Protein AF-A0A942MQH2-F1 (afdb_monomer)

Secondary structure (DSSP, 8-state):
----HHHHHHHHS--TTHHHHHHHHHHHHH-TT---HHHHHHHHHHHHHHHHHHHHTTTT-

Mean predicted aligned error: 6.64 Å

pLDDT: mean 87.06, std 10.7, range [43.84, 96.56]

Radius of gyration: 15.2 Å; Cα contacts (8 Å, |Δi|>4): 12; chains: 1; bounding box: 38×29×28 Å

Foldseek 3Di:
DDDDPVNVVVVPDDDPCVVLVVVLVVLCVVPVPCPDPVSVVVSVVSVCVVVVVCVVVPVVD

Nearest PDB structures (foldseek):
  5ofa-assembly1_A  TM=6.669E-01  e=8.474E+00  Homo sapiens

Solvent-accessible surface area (backbone atoms only — not comparable to full-atom values): 3832 Å² total; per-residue (Å²): 139,84,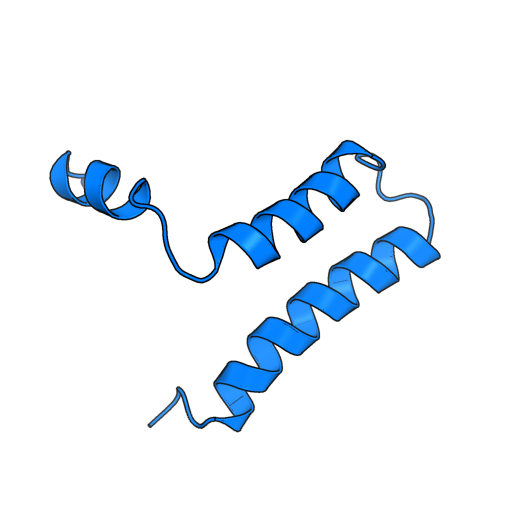89,50,72,66,60,53,54,62,70,68,51,90,53,94,57,52,66,63,50,48,55,55,48,49,55,40,68,78,46,72,80,67,79,53,66,69,63,46,50,52,53,50,48,54,53,49,52,62,52,46,55,43,56,76,71,47,77,87,117

Sequence (61 aa):
MKLSIEKIKKAQEQNLWDFGNSVLYEMCQRAPQHTNEDEIIGKIWLIGRSCAAAIERGANS

Structure (mmCIF, N/CA/C/O backbone):
data_AF-A0A942MQH2-F1
#
_entry.id   AF-A0A942MQH2-F1
#
loop_
_atom_site.group_PDB
_atom_site.id
_atom_site.type_symbol
_atom_site.label_atom_id
_atom_site.label_alt_id
_atom_site.label_comp_id
_atom_site.label_asym_id
_atom_site.label_entity_id
_atom_site.label_seq_id
_atom_site.pdbx_PDB_ins_code
_atom_site.Cartn_x
_atom_site.Cartn_y
_atom_site.Cartn_z
_atom_site.occupancy
_atom_site.B_iso_or_equiv
_atom_site.auth_seq_id
_atom_site.auth_comp_id
_atom_site.auth_asym_id
_atom_site.auth_atom_id
_atom_site.pdbx_PDB_model_num
ATOM 1 N N . MET A 1 1 ? 23.751 2.750 0.387 1.00 66.25 1 MET A N 1
ATOM 2 C CA . MET A 1 1 ? 22.682 2.923 -0.623 1.00 66.25 1 MET A CA 1
ATOM 3 C C . MET A 1 1 ? 22.720 4.366 -1.125 1.00 66.25 1 MET A C 1
ATOM 5 O O . MET A 1 1 ? 22.582 5.256 -0.301 1.00 66.25 1 MET A O 1
ATOM 9 N N . LYS A 1 2 ? 22.975 4.620 -2.419 1.00 81.00 2 LYS A N 1
ATOM 10 C CA . LYS A 1 2 ? 22.921 5.975 -3.012 1.00 81.00 2 LYS A CA 1
ATOM 11 C C . LYS A 1 2 ? 21.702 6.076 -3.936 1.00 81.00 2 LYS A C 1
ATOM 13 O O . LYS A 1 2 ? 21.564 5.254 -4.841 1.00 81.00 2 LYS A O 1
ATOM 18 N N . LEU A 1 3 ? 20.834 7.060 -3.701 1.00 83.25 3 LEU A N 1
ATOM 19 C CA . LEU A 1 3 ? 19.769 7.443 -4.634 1.00 83.25 3 LEU A CA 1
ATOM 20 C C . LEU A 1 3 ? 20.362 8.312 -5.754 1.00 83.25 3 LEU A C 1
ATOM 22 O O . LEU A 1 3 ? 21.126 9.232 -5.472 1.00 83.25 3 LEU A O 1
ATOM 26 N N . SER A 1 4 ? 20.026 8.011 -7.013 1.00 94.31 4 SER A N 1
ATOM 27 C CA . SER A 1 4 ? 20.379 8.835 -8.177 1.00 94.31 4 SER A CA 1
ATOM 28 C C . SER A 1 4 ? 19.178 9.661 -8.633 1.00 94.31 4 SER A C 1
ATOM 30 O O . SER A 1 4 ? 18.031 9.240 -8.469 1.00 94.31 4 SER A O 1
ATOM 32 N N . ILE A 1 5 ? 19.436 10.820 -9.244 1.00 93.00 5 ILE A N 1
ATOM 33 C CA . ILE A 1 5 ? 18.377 11.699 -9.764 1.00 93.00 5 ILE A CA 1
ATOM 34 C C . ILE A 1 5 ? 17.515 10.977 -10.808 1.00 93.00 5 ILE A C 1
ATOM 36 O O . ILE A 1 5 ? 16.301 11.138 -10.811 1.00 93.00 5 ILE A O 1
ATOM 40 N N . GLU A 1 6 ? 18.110 10.130 -11.648 1.00 92.81 6 GLU A N 1
ATOM 41 C CA . GLU A 1 6 ? 17.368 9.327 -12.630 1.00 92.81 6 GLU A CA 1
ATOM 42 C C . GLU A 1 6 ? 16.364 8.373 -11.976 1.00 92.81 6 GLU A C 1
ATOM 44 O O . GLU A 1 6 ? 15.234 8.262 -12.443 1.00 92.81 6 GLU A O 1
ATOM 49 N N . LYS A 1 7 ? 16.733 7.724 -10.863 1.00 89.69 7 LYS A N 1
ATOM 50 C CA . LYS A 1 7 ? 15.816 6.841 -10.127 1.00 89.69 7 LYS A CA 1
ATOM 51 C C . LYS A 1 7 ? 14.652 7.612 -9.510 1.00 89.69 7 LYS A C 1
ATOM 53 O O . LYS A 1 7 ? 13.541 7.098 -9.493 1.00 89.69 7 LYS A O 1
ATOM 58 N N . ILE A 1 8 ? 14.905 8.830 -9.028 1.00 89.44 8 ILE A N 1
ATOM 59 C CA . ILE A 1 8 ? 13.860 9.705 -8.483 1.00 89.44 8 ILE A CA 1
ATOM 60 C C . ILE A 1 8 ? 12.897 10.119 -9.596 1.00 89.44 8 ILE A C 1
ATOM 62 O O . ILE A 1 8 ? 11.695 9.942 -9.443 1.00 89.44 8 ILE A O 1
ATOM 66 N N . LYS A 1 9 ? 13.420 10.599 -10.731 1.00 92.38 9 LYS A N 1
ATOM 67 C CA . LYS A 1 9 ? 12.596 11.016 -11.874 1.00 92.38 9 LYS A CA 1
ATOM 68 C C . LYS A 1 9 ? 11.718 9.879 -12.386 1.00 92.38 9 LYS A C 1
ATOM 70 O O . LYS A 1 9 ? 10.519 10.064 -12.526 1.00 92.38 9 LYS A O 1
ATOM 75 N N . LYS A 1 10 ? 12.293 8.688 -12.560 1.00 87.75 10 LYS A N 1
ATOM 76 C CA . LYS A 1 10 ? 11.551 7.502 -13.000 1.00 87.75 10 LYS A CA 1
ATOM 77 C C . LYS A 1 10 ? 10.437 7.098 -12.027 1.00 87.75 10 LYS A C 1
ATOM 79 O O . LYS A 1 10 ? 9.394 6.629 -12.454 1.00 87.75 10 LYS A O 1
ATOM 84 N N . ALA A 1 11 ? 10.640 7.269 -10.721 1.00 84.06 11 ALA A N 1
ATOM 85 C CA . ALA A 1 11 ? 9.615 6.968 -9.718 1.00 84.06 11 ALA A CA 1
ATOM 86 C C . ALA A 1 11 ? 8.481 8.011 -9.664 1.00 84.06 11 ALA A C 1
ATOM 88 O O . ALA A 1 11 ? 7.425 7.722 -9.113 1.00 84.06 11 ALA A O 1
ATOM 89 N N . GLN A 1 12 ? 8.708 9.215 -10.196 1.00 85.38 12 GLN A N 1
ATOM 90 C CA . GLN A 1 12 ? 7.710 10.286 -10.294 1.00 85.38 12 GLN A CA 1
ATOM 91 C C . GLN A 1 12 ? 6.905 10.236 -11.599 1.00 85.38 12 GLN A C 1
ATOM 93 O O . GLN A 1 12 ? 5.945 10.990 -11.745 1.00 85.38 12 GLN A O 1
ATOM 98 N N . GLU A 1 13 ? 7.302 9.395 -12.556 1.00 88.94 13 GLU A N 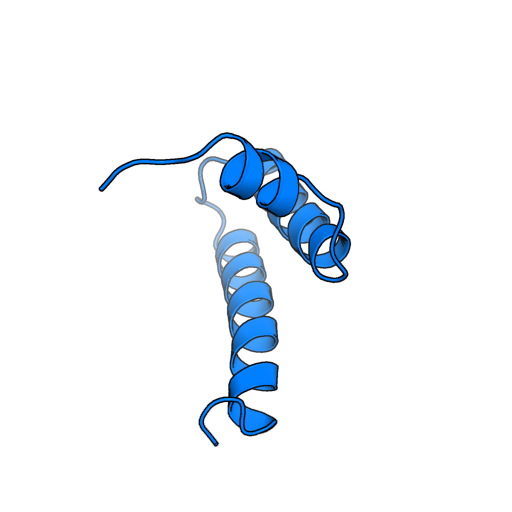1
ATOM 99 C CA . GLU A 1 13 ? 6.548 9.194 -13.788 1.00 88.94 13 GLU A CA 1
ATOM 100 C C . GLU A 1 13 ? 5.203 8.540 -13.484 1.00 88.94 13 GLU A C 1
ATOM 102 O O . GLU A 1 13 ? 5.107 7.610 -12.677 1.00 88.94 13 GLU A O 1
ATOM 107 N N . GLN A 1 14 ? 4.165 9.035 -14.159 1.00 80.62 14 GLN A N 1
ATOM 108 C CA . GLN A 1 14 ? 2.822 8.519 -13.982 1.00 80.62 14 GLN A CA 1
ATOM 109 C C . GLN A 1 14 ? 2.771 7.063 -14.455 1.00 80.62 14 GLN A C 1
ATOM 111 O O . GLN A 1 14 ? 3.197 6.741 -15.566 1.00 80.62 14 GLN A O 1
ATOM 116 N N . ASN A 1 15 ? 2.253 6.177 -13.615 1.00 84.19 15 ASN A N 1
ATOM 117 C CA . ASN A 1 15 ? 2.131 4.759 -13.912 1.00 84.19 15 ASN A CA 1
ATOM 118 C C . ASN A 1 15 ? 0.663 4.308 -13.839 1.00 84.19 15 ASN A C 1
ATOM 120 O O . ASN A 1 15 ? -0.207 4.984 -13.291 1.00 84.19 15 ASN A O 1
ATOM 124 N N . LEU A 1 16 ? 0.382 3.126 -14.393 1.00 84.25 16 LEU A N 1
ATOM 125 C CA . LEU A 1 16 ? -0.975 2.569 -14.476 1.00 84.25 16 LEU A CA 1
ATOM 126 C C . LEU A 1 16 ? -1.640 2.338 -13.104 1.00 84.25 16 LEU A C 1
ATOM 128 O O . LEU A 1 16 ? -2.859 2.208 -13.030 1.00 84.25 16 LEU A O 1
ATOM 132 N N . TRP A 1 17 ? -0.860 2.290 -12.024 1.00 83.62 17 TRP A N 1
ATOM 133 C CA . TRP A 1 17 ? -1.332 2.084 -10.655 1.00 83.62 17 TRP A CA 1
ATOM 134 C C . TRP A 1 17 ? -1.751 3.381 -9.960 1.00 83.62 17 TRP A C 1
ATOM 136 O O . TRP A 1 17 ? -2.435 3.319 -8.939 1.00 8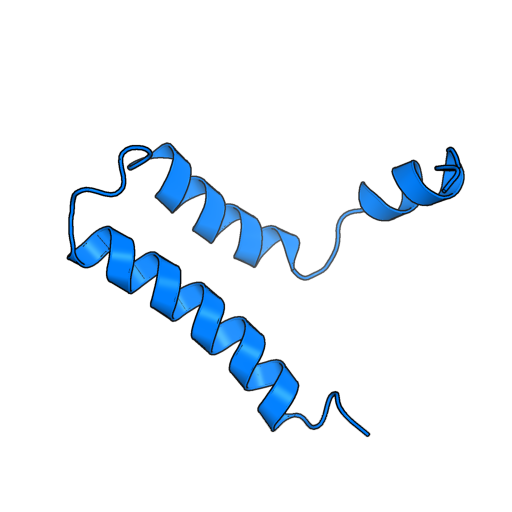3.62 17 TRP A O 1
ATOM 146 N N . ASP A 1 18 ? -1.395 4.552 -10.495 1.00 88.38 18 ASP A N 1
ATOM 147 C CA . ASP A 1 18 ? -1.588 5.831 -9.805 1.00 88.38 18 ASP A CA 1
ATOM 148 C C . ASP A 1 18 ? -3.056 6.160 -9.536 1.00 88.38 18 ASP A C 1
ATOM 150 O O . ASP A 1 18 ? -3.367 6.7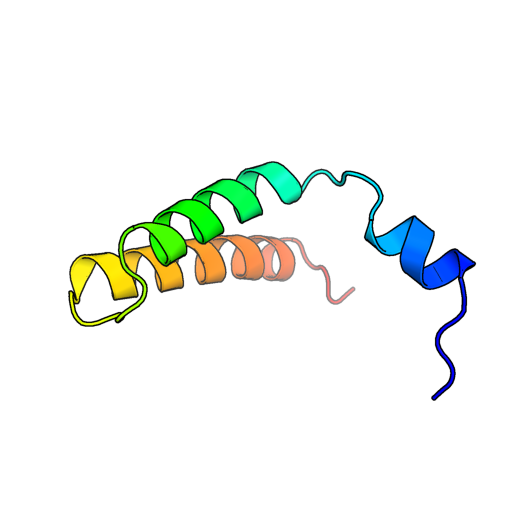16 -8.486 1.00 88.38 18 ASP A O 1
ATOM 154 N N . PHE A 1 19 ? -3.971 5.763 -10.424 1.00 90.19 19 PHE A N 1
ATOM 155 C CA . PHE A 1 19 ? -5.406 5.943 -10.196 1.00 90.19 19 PHE A CA 1
ATOM 156 C C . PHE A 1 19 ? -5.925 5.069 -9.042 1.00 90.19 19 PHE A C 1
ATOM 158 O O . PHE A 1 19 ? -6.669 5.531 -8.180 1.00 90.19 19 PHE A O 1
ATOM 165 N N . GLY A 1 20 ? -5.503 3.803 -8.978 1.00 89.50 20 GLY A N 1
ATOM 166 C CA . GLY A 1 20 ? -5.858 2.930 -7.854 1.00 89.50 20 GLY A CA 1
ATOM 167 C C . GLY A 1 20 ? -5.285 3.457 -6.536 1.00 89.50 20 GLY A C 1
ATOM 168 O O . GLY A 1 20 ? -5.980 3.502 -5.519 1.00 89.50 20 GLY A O 1
ATOM 169 N N . ASN A 1 21 ? -4.041 3.940 -6.579 1.00 89.88 21 ASN A N 1
ATOM 170 C CA . ASN A 1 21 ? -3.387 4.571 -5.440 1.00 89.88 21 ASN A CA 1
ATOM 171 C C . ASN A 1 21 ? -4.110 5.847 -5.005 1.00 89.88 21 ASN A C 1
ATOM 173 O O . ASN A 1 21 ? -4.275 6.056 -3.807 1.00 89.88 21 ASN A O 1
ATOM 177 N N . SER A 1 22 ? -4.589 6.680 -5.935 1.00 93.75 22 SER A N 1
ATOM 178 C CA . SER A 1 22 ? -5.299 7.909 -5.573 1.00 93.75 22 SER A CA 1
ATOM 179 C C . SER A 1 22 ? -6.595 7.623 -4.821 1.00 93.75 22 SER A C 1
ATOM 181 O O . SER A 1 22 ? -6.881 8.322 -3.854 1.00 93.75 22 SER A O 1
ATOM 183 N N . VAL A 1 23 ? -7.329 6.565 -5.186 1.00 94.81 23 VAL A N 1
ATOM 184 C CA . VAL A 1 23 ? -8.532 6.138 -4.446 1.00 94.81 23 VAL A CA 1
ATOM 185 C C . VAL A 1 23 ? -8.172 5.729 -3.015 1.00 94.81 23 VAL A C 1
ATOM 187 O O . VAL A 1 23 ? -8.804 6.179 -2.061 1.00 94.81 23 VAL A O 1
ATOM 190 N N . LEU A 1 24 ? -7.116 4.927 -2.838 1.00 93.81 24 LEU A N 1
ATOM 191 C CA . LEU A 1 24 ? -6.640 4.548 -1.504 1.00 93.81 24 LEU A CA 1
ATOM 192 C C . LEU A 1 24 ? -6.198 5.772 -0.688 1.00 93.81 24 LEU A C 1
ATOM 194 O O . LEU A 1 24 ? -6.507 5.881 0.500 1.00 93.81 24 LEU A O 1
ATOM 198 N N . TYR A 1 25 ? -5.485 6.704 -1.319 1.00 94.38 25 TYR A N 1
ATOM 199 C CA . TYR A 1 25 ? -5.018 7.925 -0.672 1.00 94.38 25 TYR A CA 1
ATOM 200 C C . TYR A 1 25 ? -6.167 8.843 -0.270 1.00 94.38 25 TYR A C 1
ATOM 202 O O . TYR A 1 25 ? -6.122 9.392 0.828 1.00 94.38 25 TYR A O 1
ATOM 210 N N . GLU A 1 26 ? -7.217 8.955 -1.078 1.00 96.06 26 GLU A N 1
ATOM 211 C CA . GLU A 1 26 ? -8.427 9.696 -0.723 1.00 96.06 26 GLU A CA 1
ATOM 212 C C . GLU A 1 26 ? -9.090 9.107 0.533 1.00 96.06 26 GLU A C 1
ATOM 214 O O . GLU A 1 26 ? -9.408 9.840 1.472 1.00 96.06 26 GLU A O 1
ATOM 219 N N . MET A 1 27 ? -9.202 7.775 0.626 1.00 94.88 27 MET A N 1
ATOM 220 C CA . MET A 1 27 ? -9.726 7.106 1.828 1.00 94.88 27 MET A CA 1
ATOM 221 C C . MET A 1 27 ? -8.873 7.395 3.072 1.00 94.88 27 MET A C 1
ATOM 223 O O . MET A 1 27 ? -9.392 7.516 4.186 1.00 94.88 27 MET A O 1
ATOM 227 N N . CYS A 1 28 ? -7.551 7.477 2.917 1.00 95.25 28 CYS A N 1
ATOM 228 C CA . CYS A 1 28 ? -6.639 7.826 4.006 1.00 95.25 28 CYS A CA 1
ATOM 229 C C . CYS A 1 28 ? -6.732 9.307 4.392 1.00 95.25 28 CYS A C 1
ATOM 231 O O . CYS A 1 28 ? -6.717 9.611 5.579 1.00 95.25 28 CYS A O 1
ATOM 233 N N . GLN A 1 29 ? -6.883 10.214 3.427 1.00 96.00 29 GLN A N 1
ATOM 234 C CA . GLN A 1 29 ? -7.043 11.648 3.686 1.00 96.00 29 GLN A CA 1
ATOM 235 C C . GLN A 1 29 ? -8.368 11.961 4.381 1.00 96.00 29 GLN A C 1
ATOM 237 O O . GLN A 1 29 ? -8.396 12.768 5.308 1.00 96.00 29 GLN A O 1
ATOM 242 N N . ARG A 1 30 ? -9.456 11.300 3.971 1.00 95.19 30 ARG A N 1
ATOM 243 C CA . ARG A 1 30 ? -10.777 11.468 4.587 1.00 95.19 30 ARG A CA 1
ATOM 244 C C . ARG A 1 30 ? -10.824 10.930 6.019 1.00 95.19 30 ARG A C 1
ATOM 246 O O . ARG A 1 30 ? -11.507 11.502 6.861 1.00 95.19 30 ARG A O 1
ATOM 253 N N . ALA A 1 31 ? -10.089 9.851 6.288 1.00 93.50 31 ALA A N 1
ATOM 254 C CA . ALA A 1 31 ? -10.083 9.163 7.574 1.00 93.50 31 ALA A CA 1
ATOM 255 C C . ALA A 1 31 ? -8.662 8.803 8.042 1.00 93.50 31 ALA A C 1
ATOM 257 O O . ALA A 1 31 ? -8.278 7.624 8.028 1.00 93.50 31 ALA A O 1
ATOM 258 N N . PRO A 1 32 ? -7.870 9.803 8.465 1.00 93.62 32 PRO A N 1
ATOM 259 C CA . PRO A 1 32 ? -6.453 9.623 8.778 1.00 93.62 32 PRO A CA 1
ATOM 260 C C . PRO A 1 32 ? -6.209 8.974 10.142 1.00 93.62 32 PRO A C 1
ATOM 262 O O . PRO A 1 32 ? -5.114 8.498 10.410 1.00 93.62 32 PRO A O 1
ATOM 265 N N . GLN A 1 33 ? -7.210 8.965 11.026 1.00 95.56 33 GLN A N 1
ATOM 266 C CA . GLN A 1 33 ? -7.081 8.390 12.368 1.00 95.56 33 GLN A CA 1
ATOM 267 C C . GLN A 1 33 ? -7.302 6.875 12.385 1.00 95.56 33 GLN A C 1
ATOM 269 O O . GLN A 1 33 ? -6.950 6.235 13.367 1.00 95.56 33 GLN A O 1
ATOM 274 N N . HIS A 1 34 ? -7.856 6.306 11.306 1.00 92.88 34 HIS A N 1
ATOM 275 C CA . HIS A 1 34 ? -8.088 4.865 11.173 1.00 92.88 34 HIS A CA 1
ATOM 276 C C . HIS A 1 34 ? -8.815 4.256 12.387 1.00 92.88 34 HIS A C 1
ATOM 278 O O . HIS A 1 34 ? -8.381 3.244 12.924 1.00 92.88 34 HIS A O 1
ATOM 284 N N . THR A 1 35 ? -9.901 4.888 12.839 1.00 96.12 35 THR A N 1
ATOM 285 C CA . THR A 1 35 ? -10.682 4.444 14.010 1.00 96.12 35 THR A CA 1
ATOM 286 C C . THR A 1 35 ? -12.031 3.827 13.649 1.00 96.12 35 THR A C 1
ATOM 288 O O . THR A 1 35 ? -12.625 3.143 14.476 1.00 96.12 35 THR A O 1
ATOM 291 N N . ASN A 1 36 ? -12.523 4.049 12.428 1.00 95.75 36 ASN A N 1
ATOM 292 C CA . ASN A 1 36 ? -13.741 3.426 11.926 1.00 95.75 36 ASN A CA 1
ATOM 293 C C . ASN A 1 36 ? -13.410 2.077 11.264 1.00 95.75 36 ASN A C 1
ATOM 295 O O . ASN A 1 36 ? -12.613 2.025 10.325 1.00 95.75 36 ASN A O 1
ATOM 299 N N . GLU A 1 37 ? -14.027 0.998 11.745 1.00 96.56 37 GLU A N 1
ATOM 300 C CA . GLU A 1 37 ? -13.760 -0.366 11.272 1.00 96.56 37 GLU A CA 1
ATOM 301 C C . GLU A 1 37 ? -14.080 -0.560 9.784 1.00 96.56 37 GLU A C 1
ATOM 303 O O . GLU A 1 37 ? -13.261 -1.137 9.067 1.00 96.56 37 GLU A O 1
ATOM 308 N N . ASP A 1 38 ? -15.194 -0.019 9.284 1.00 95.62 38 ASP A N 1
ATOM 309 C CA . ASP A 1 38 ? -15.580 -0.138 7.871 1.00 95.62 38 ASP A CA 1
ATOM 310 C C . ASP A 1 38 ? -14.530 0.501 6.951 1.00 95.62 38 ASP A C 1
ATOM 312 O O . ASP A 1 38 ? -14.157 -0.053 5.914 1.00 95.62 38 ASP A O 1
ATOM 316 N N . GLU A 1 39 ? -13.993 1.657 7.347 1.00 94.50 39 GLU A N 1
ATOM 317 C CA . GLU A 1 39 ? -12.958 2.353 6.582 1.00 94.50 39 GLU A CA 1
ATOM 318 C C . GLU A 1 39 ? -11.614 1.622 6.620 1.00 94.50 39 GLU A C 1
ATOM 320 O O . GLU A 1 39 ? -10.892 1.602 5.619 1.00 94.50 39 GLU A O 1
ATOM 325 N N . ILE A 1 40 ? -11.269 1.007 7.753 1.00 95.56 40 ILE A N 1
ATOM 326 C CA . ILE A 1 40 ? -10.060 0.186 7.893 1.00 95.56 40 ILE A CA 1
ATOM 327 C C . ILE A 1 40 ? -10.169 -1.055 7.005 1.00 95.56 40 ILE A C 1
ATOM 329 O O . ILE A 1 40 ? -9.270 -1.318 6.201 1.00 95.56 40 ILE A O 1
ATOM 333 N N . ILE A 1 41 ? -11.277 -1.791 7.107 1.00 96.06 41 ILE A N 1
ATOM 334 C CA . ILE A 1 41 ? -11.515 -3.001 6.319 1.00 96.06 41 ILE A CA 1
ATOM 335 C C . ILE A 1 41 ? -11.563 -2.672 4.827 1.00 96.06 41 ILE A C 1
ATOM 337 O O . ILE A 1 41 ? -10.939 -3.380 4.038 1.00 96.06 41 ILE A O 1
ATOM 341 N N . GLY A 1 42 ? -12.202 -1.569 4.430 1.00 94.88 42 GLY A N 1
ATOM 342 C CA . GLY A 1 42 ? -12.219 -1.113 3.040 1.00 94.88 42 GLY A CA 1
ATOM 343 C C . GLY A 1 42 ? -10.815 -0.863 2.473 1.00 94.88 42 GLY A C 1
ATOM 344 O O . GLY A 1 42 ? -10.503 -1.330 1.375 1.00 94.88 42 GLY A O 1
ATOM 345 N N . LYS A 1 43 ? -9.935 -0.195 3.235 1.00 94.62 43 LYS A N 1
ATOM 346 C CA . LYS A 1 43 ? -8.530 0.045 2.845 1.00 94.62 43 LYS A CA 1
ATOM 347 C C . LYS A 1 43 ? -7.759 -1.269 2.689 1.00 94.62 43 LYS A C 1
ATOM 349 O O . LYS A 1 43 ? -7.090 -1.476 1.676 1.00 94.62 43 LYS A O 1
ATOM 354 N N . ILE A 1 44 ? -7.879 -2.172 3.667 1.00 94.50 44 ILE A N 1
ATOM 355 C CA . ILE A 1 44 ? -7.216 -3.487 3.642 1.00 94.50 44 ILE A CA 1
ATOM 356 C C . ILE A 1 44 ? -7.707 -4.314 2.454 1.00 94.50 44 ILE A C 1
ATOM 358 O O . ILE A 1 44 ? -6.902 -4.932 1.759 1.00 94.50 44 ILE A O 1
ATOM 362 N N . TRP A 1 45 ? -9.012 -4.306 2.192 1.00 93.88 45 TRP A N 1
ATOM 363 C CA . TRP A 1 45 ? -9.612 -5.038 1.085 1.00 93.88 45 TRP A CA 1
ATOM 364 C C . TRP A 1 45 ? -9.074 -4.572 -0.272 1.00 93.88 45 TRP A C 1
ATOM 366 O O . TRP A 1 45 ? -8.692 -5.408 -1.095 1.00 93.88 45 TRP A O 1
ATOM 376 N N . LEU A 1 46 ? -8.968 -3.255 -0.483 1.00 92.00 46 LEU A N 1
ATOM 377 C CA . LEU A 1 46 ? -8.435 -2.677 -1.719 1.00 92.00 46 LEU A CA 1
ATOM 378 C C . LEU A 1 46 ? -6.969 -3.084 -1.957 1.00 92.00 46 LEU A C 1
ATOM 380 O O . LEU A 1 46 ? -6.610 -3.525 -3.054 1.00 92.00 46 LEU A O 1
ATOM 384 N N . ILE A 1 47 ? -6.134 -2.991 -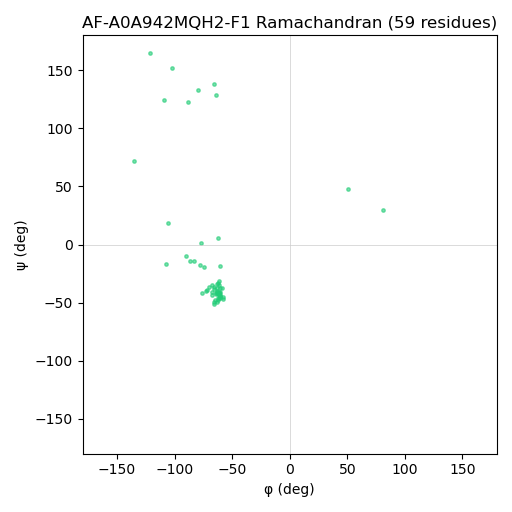0.916 1.00 91.00 47 ILE A N 1
ATOM 385 C CA . ILE A 1 47 ? -4.721 -3.402 -0.959 1.00 91.00 47 ILE A CA 1
ATOM 386 C C . ILE A 1 47 ? -4.614 -4.907 -1.233 1.00 91.00 47 ILE A C 1
ATOM 388 O O . ILE A 1 47 ? -3.903 -5.333 -2.145 1.00 91.00 47 ILE A O 1
ATOM 392 N N . GLY A 1 48 ? -5.358 -5.716 -0.476 1.00 90.25 48 GLY A N 1
ATOM 393 C CA . GLY A 1 48 ? -5.319 -7.173 -0.553 1.00 90.25 48 GLY A CA 1
ATOM 394 C C . GLY A 1 48 ? -5.704 -7.696 -1.933 1.00 90.25 48 GLY A C 1
ATOM 395 O O . GLY A 1 48 ? -4.985 -8.519 -2.491 1.00 90.25 48 GLY A O 1
ATOM 396 N N . ARG A 1 49 ? -6.783 -7.177 -2.532 1.00 83.50 49 ARG A N 1
ATOM 397 C CA . ARG A 1 49 ? -7.218 -7.556 -3.889 1.00 83.50 49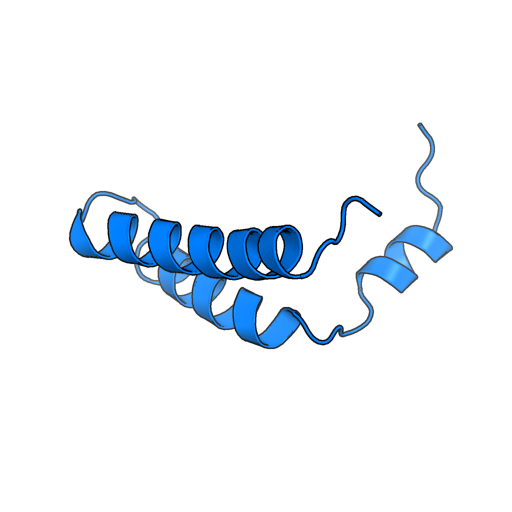 ARG A CA 1
ATOM 398 C C . ARG A 1 49 ? -6.191 -7.176 -4.954 1.00 83.50 49 ARG A C 1
ATOM 400 O O . ARG A 1 49 ? -5.919 -7.975 -5.847 1.00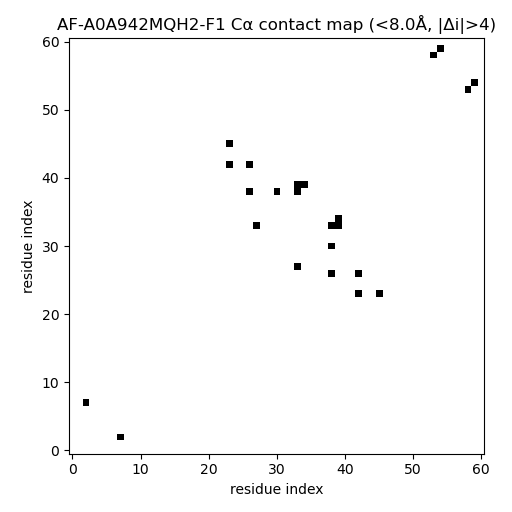 83.50 49 ARG A O 1
ATOM 407 N N . SER A 1 50 ? -5.612 -5.983 -4.846 1.00 8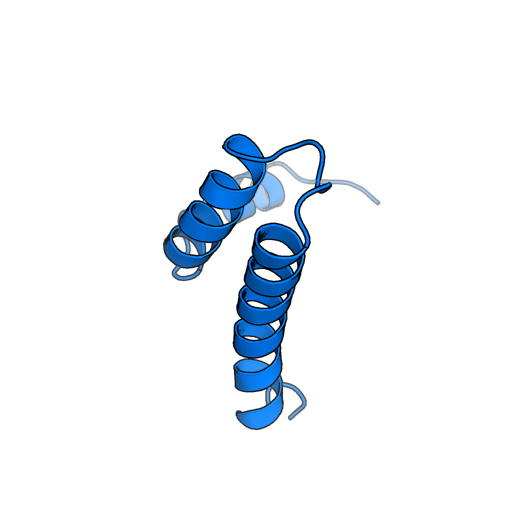5.38 50 SER A N 1
ATOM 408 C CA . SER A 1 50 ? -4.635 -5.484 -5.818 1.00 85.38 50 SER A CA 1
ATOM 409 C C . SER A 1 50 ? -3.364 -6.342 -5.830 1.00 85.38 50 SER A C 1
ATOM 411 O O . SER A 1 50 ? -2.870 -6.700 -6.900 1.00 85.38 50 SER A O 1
ATOM 413 N N . CYS A 1 51 ? -2.881 -6.745 -4.649 1.00 80.06 51 CYS A N 1
ATOM 414 C CA . CYS A 1 51 ? -1.711 -7.612 -4.510 1.00 80.06 51 CYS A CA 1
ATOM 415 C C . CYS A 1 51 ? -2.019 -9.084 -4.831 1.00 80.06 51 CYS A C 1
ATOM 417 O O . CYS A 1 51 ? -1.231 -9.732 -5.521 1.00 80.06 51 CYS A O 1
ATOM 419 N N . ALA A 1 52 ? -3.168 -9.610 -4.389 1.00 83.56 52 ALA A N 1
ATOM 420 C CA . ALA A 1 52 ? -3.576 -10.990 -4.660 1.00 83.56 52 ALA A CA 1
ATOM 421 C C . ALA A 1 52 ? -3.702 -11.246 -6.163 1.00 83.56 52 ALA A C 1
ATOM 423 O O . ALA A 1 52 ? -3.168 -12.231 -6.655 1.00 83.56 52 ALA 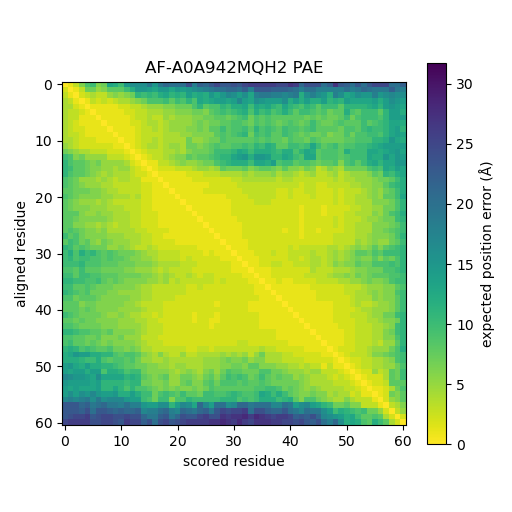A O 1
ATOM 424 N N . ALA A 1 53 ? -4.287 -10.310 -6.914 1.00 78.19 53 ALA A N 1
ATOM 425 C CA . ALA A 1 53 ? -4.421 -10.450 -8.358 1.00 78.19 53 ALA A CA 1
ATOM 426 C C . ALA A 1 53 ? -3.061 -10.552 -9.078 1.00 78.19 53 ALA A C 1
ATOM 428 O O . ALA A 1 53 ? -2.959 -11.204 -10.112 1.00 78.19 53 ALA A O 1
ATOM 429 N N . ALA A 1 54 ? -2.000 -9.919 -8.563 1.00 74.00 54 ALA A N 1
ATOM 430 C CA . ALA A 1 54 ? -0.651 -10.068 -9.115 1.00 74.00 54 ALA A CA 1
ATOM 431 C C . ALA A 1 54 ? -0.041 -11.445 -8.794 1.00 74.00 54 ALA A C 1
ATOM 433 O O . ALA A 1 54 ? 0.571 -12.060 -9.667 1.00 74.00 54 ALA A O 1
ATOM 434 N N . ILE A 1 55 ? -0.254 -11.943 -7.571 1.00 76.00 55 ILE A N 1
ATOM 435 C CA . ILE A 1 55 ? 0.183 -13.278 -7.135 1.00 76.00 55 ILE A CA 1
ATOM 436 C C . ILE A 1 55 ? -0.547 -14.369 -7.933 1.00 76.00 55 ILE A C 1
ATOM 438 O O . ILE A 1 55 ? 0.095 -15.260 -8.481 1.00 76.00 55 ILE A O 1
ATOM 442 N N . GLU A 1 56 ? -1.870 -14.261 -8.066 1.00 77.19 56 GLU A N 1
ATOM 443 C CA . GLU A 1 56 ? -2.724 -15.180 -8.831 1.00 77.19 56 GLU A CA 1
ATOM 444 C C . GLU A 1 56 ? -2.365 -15.203 -10.324 1.00 77.19 56 GLU A C 1
ATOM 446 O O . GLU A 1 56 ? -2.434 -16.252 -10.959 1.00 77.19 56 GLU A O 1
ATOM 451 N N . ARG A 1 57 ? -1.919 -14.070 -10.887 1.00 77.00 57 ARG A N 1
ATOM 452 C CA . ARG A 1 57 ? -1.409 -13.981 -12.269 1.00 77.00 57 ARG A CA 1
ATOM 453 C C . ARG A 1 57 ? 0.015 -14.527 -12.449 1.00 77.00 57 ARG A C 1
ATOM 455 O O . ARG A 1 57 ? 0.532 -14.474 -13.560 1.00 77.00 57 ARG A O 1
ATOM 462 N N . GLY A 1 58 ? 0.646 -15.052 -11.397 1.00 66.19 58 GLY A N 1
ATOM 463 C CA . GLY A 1 58 ? 1.943 -15.721 -11.493 1.00 66.19 58 GLY A CA 1
ATOM 464 C C . GLY A 1 58 ? 3.147 -14.780 -11.523 1.00 66.19 58 GLY A C 1
ATOM 465 O O . GLY A 1 58 ? 4.176 -15.149 -12.080 1.00 66.19 58 GLY A O 1
ATOM 466 N N . ALA A 1 59 ? 3.076 -13.601 -10.892 1.00 62.22 59 ALA A N 1
ATOM 467 C CA . ALA A 1 59 ? 4.205 -12.659 -10.792 1.00 62.22 59 ALA A CA 1
ATOM 468 C C . ALA A 1 59 ? 5.449 -13.197 -10.030 1.00 62.22 59 ALA A C 1
ATOM 470 O O . ALA A 1 59 ? 6.403 -12.454 -9.822 1.00 62.22 59 ALA A O 1
ATOM 471 N N . ASN A 1 60 ? 5.443 -14.479 -9.645 1.00 53.84 60 ASN A N 1
ATOM 472 C CA . ASN A 1 60 ? 6.561 -15.240 -9.081 1.00 53.84 60 ASN A CA 1
ATOM 473 C C . ASN A 1 60 ? 7.189 -16.250 -10.078 1.00 53.84 60 ASN A C 1
ATOM 475 O O . ASN A 1 60 ? 7.856 -17.184 -9.633 1.00 53.84 60 ASN A O 1
ATOM 479 N N . SER A 1 61 ? 6.959 -16.103 -11.391 1.00 43.84 61 SER A N 1
ATOM 480 C CA . SER A 1 61 ? 7.562 -16.957 -12.438 1.00 43.84 61 SER A CA 1
ATOM 481 C C . SER A 1 61 ? 8.899 -16.414 -12.931 1.00 43.84 61 SER A C 1
ATOM 483 O O . SER A 1 61 ? 8.946 -15.201 -13.237 1.00 43.84 61 SER A O 1
#